Protein AF-A0A7S2Y1N4-F1 (afdb_monomer_lite)

Radius of gyration: 33.73 Å; chains: 1; bounding box: 66×66×108 Å

Structure (mmCIF, N/CA/C/O backbone):
data_AF-A0A7S2Y1N4-F1
#
_entry.id   AF-A0A7S2Y1N4-F1
#
loop_
_atom_site.group_PDB
_atom_site.id
_atom_site.type_symbol
_atom_site.label_atom_id
_atom_site.label_alt_id
_atom_site.label_comp_id
_atom_site.label_asym_id
_atom_site.label_entity_id
_atom_site.label_seq_id
_atom_site.pdbx_PDB_ins_code
_atom_site.Cartn_x
_atom_site.Cartn_y
_atom_site.Cartn_z
_atom_site.occupancy
_atom_site.B_iso_or_equiv
_atom_site.auth_seq_id
_atom_site.auth_comp_id
_atom_site.auth_asym_id
_atom_site.auth_atom_id
_atom_site.pdbx_PDB_model_num
ATOM 1 N N . ILE A 1 1 ? -1.656 10.929 -59.209 1.00 43.25 1 ILE A N 1
ATOM 2 C CA . ILE A 1 1 ? -1.189 12.336 -59.148 1.00 43.25 1 ILE A CA 1
ATOM 3 C C . ILE A 1 1 ? -2.135 13.040 -58.171 1.00 43.25 1 ILE A C 1
ATOM 5 O O . ILE A 1 1 ? -3.307 13.098 -58.494 1.00 43.25 1 ILE A O 1
ATOM 9 N N . ILE A 1 2 ? -1.778 13.440 -56.947 1.00 47.47 2 ILE A N 1
ATOM 10 C CA . ILE A 1 2 ? -0.482 13.452 -56.246 1.00 47.47 2 ILE A CA 1
ATOM 11 C C . ILE A 1 2 ? -0.646 12.936 -54.803 1.00 47.47 2 ILE A C 1
ATOM 13 O O . ILE A 1 2 ? -1.646 13.175 -54.140 1.00 47.47 2 ILE A O 1
ATOM 17 N N . LEU A 1 3 ? 0.375 12.193 -54.383 1.00 46.12 3 LEU A N 1
ATOM 18 C CA . LEU A 1 3 ? 0.846 11.902 -53.027 1.00 46.12 3 LEU A CA 1
ATOM 19 C C . LEU A 1 3 ? 0.064 12.510 -51.841 1.00 46.12 3 LEU A C 1
ATOM 21 O O . LEU A 1 3 ? 0.198 13.687 -51.523 1.00 46.12 3 LEU A O 1
ATOM 25 N N . ARG A 1 4 ? -0.588 11.622 -51.079 1.00 52.44 4 ARG A N 1
ATOM 26 C CA . ARG A 1 4 ? -0.226 11.326 -49.676 1.00 52.44 4 ARG A CA 1
ATOM 27 C C . ARG A 1 4 ? 0.443 12.509 -48.952 1.00 52.44 4 ARG A C 1
ATOM 29 O O . ARG A 1 4 ? 1.664 12.533 -48.810 1.00 52.44 4 ARG A O 1
ATOM 36 N N . HIS A 1 5 ? -0.364 13.462 -48.482 1.00 53.56 5 HIS A N 1
ATOM 37 C CA . HIS A 1 5 ? 0.099 14.585 -47.667 1.00 53.56 5 HIS A CA 1
ATOM 38 C C . HIS A 1 5 ? 0.669 14.092 -46.329 1.00 53.56 5 HIS A C 1
ATOM 40 O O . HIS A 1 5 ? -0.049 13.946 -45.347 1.00 53.56 5 HIS A O 1
ATOM 46 N N . PHE A 1 6 ? 1.974 13.811 -46.333 1.00 57.28 6 PHE A N 1
ATOM 47 C CA . PHE A 1 6 ? 2.940 14.220 -45.314 1.00 57.28 6 PHE A CA 1
ATOM 48 C C . PHE A 1 6 ? 2.404 14.371 -43.878 1.00 57.28 6 PHE A C 1
ATOM 50 O O . PHE A 1 6 ? 2.534 15.425 -43.262 1.00 57.28 6 PHE A O 1
ATOM 57 N N . TRP A 1 7 ? 1.951 13.269 -43.277 1.00 55.94 7 TRP A N 1
ATOM 58 C CA . TRP A 1 7 ? 2.145 13.088 -41.837 1.00 55.94 7 TRP A CA 1
ATOM 59 C C . TRP A 1 7 ? 3.587 12.624 -41.600 1.00 55.94 7 TRP A C 1
ATOM 61 O O . TRP A 1 7 ? 3.838 11.488 -41.207 1.00 55.94 7 TRP A O 1
ATOM 71 N N . ASN A 1 8 ? 4.547 13.504 -41.909 1.00 62.19 8 ASN A N 1
ATOM 72 C CA . ASN A 1 8 ? 5.910 13.367 -41.407 1.00 62.19 8 ASN A CA 1
ATOM 73 C C . ASN A 1 8 ? 5.963 14.022 -40.027 1.00 62.19 8 ASN A C 1
ATOM 75 O O . ASN A 1 8 ? 6.483 15.121 -39.855 1.00 62.19 8 ASN A O 1
ATOM 79 N N . GLN A 1 9 ? 5.325 13.365 -39.065 1.00 55.44 9 GLN A N 1
ATOM 80 C CA . GLN A 1 9 ? 5.560 13.628 -37.661 1.00 55.44 9 GLN A CA 1
ATOM 81 C C . GLN A 1 9 ? 6.511 12.526 -37.212 1.00 55.44 9 GLN A C 1
ATOM 83 O O . GLN A 1 9 ? 6.122 11.360 -37.162 1.00 55.44 9 GLN A O 1
ATOM 88 N N . GLU A 1 10 ? 7.769 12.884 -36.966 1.00 61.53 10 GLU A N 1
ATOM 89 C CA . GLU A 1 10 ? 8.802 11.958 -36.503 1.00 61.53 10 GLU A CA 1
ATOM 90 C C . GLU A 1 10 ? 8.486 11.530 -35.066 1.00 61.53 10 GLU A C 1
ATOM 92 O O . GLU A 1 10 ? 9.038 12.036 -34.091 1.00 61.53 10 GLU A O 1
ATOM 97 N N . HIS A 1 11 ? 7.550 10.588 -34.934 1.00 61.12 11 HIS A N 1
ATOM 98 C CA . HIS A 1 11 ? 7.357 9.832 -33.708 1.00 61.12 11 HIS A CA 1
ATOM 99 C C . HIS A 1 11 ? 8.588 8.955 -33.534 1.00 61.12 11 HIS A C 1
ATOM 101 O O . HIS A 1 11 ? 8.664 7.841 -34.056 1.00 61.12 11 HIS A O 1
ATOM 107 N N . THR A 1 12 ? 9.556 9.466 -32.777 1.00 58.00 12 THR A N 1
ATOM 108 C CA . THR A 1 12 ? 10.524 8.637 -32.074 1.00 58.00 12 THR A CA 1
ATOM 109 C C . THR A 1 12 ? 9.736 7.674 -31.195 1.00 58.00 12 THR A C 1
ATOM 111 O O . THR A 1 12 ? 9.341 7.992 -30.075 1.00 58.00 12 THR A O 1
ATOM 114 N N . LEU A 1 13 ? 9.473 6.481 -31.737 1.00 61.41 13 LEU A N 1
ATOM 115 C CA . LEU A 1 13 ? 8.890 5.346 -31.031 1.00 61.41 13 LEU A CA 1
ATOM 116 C C . LEU A 1 13 ? 9.900 4.843 -29.996 1.00 61.41 13 LEU A C 1
ATOM 118 O O . LEU A 1 13 ? 10.497 3.776 -30.137 1.00 61.41 13 LEU A O 1
ATOM 122 N N . ALA A 1 14 ? 10.092 5.636 -28.941 1.00 61.38 14 ALA A N 1
ATOM 123 C CA . ALA A 1 14 ? 10.673 5.176 -27.701 1.00 61.38 14 ALA A CA 1
ATOM 124 C C . ALA A 1 14 ? 9.865 3.947 -27.282 1.00 61.38 14 ALA A C 1
ATOM 126 O O . ALA A 1 14 ? 8.651 4.031 -27.082 1.00 61.38 14 ALA A O 1
ATOM 127 N N . MET A 1 15 ? 10.520 2.788 -27.223 1.00 66.94 15 MET A N 1
ATOM 128 C CA . MET A 1 15 ? 9.873 1.547 -26.820 1.00 66.94 15 MET A CA 1
ATOM 129 C C . MET A 1 15 ? 9.471 1.683 -25.353 1.00 66.94 15 MET A C 1
ATOM 131 O O . MET A 1 15 ? 10.285 1.439 -24.468 1.00 66.94 15 MET A O 1
ATOM 135 N N . VAL A 1 16 ? 8.237 2.122 -25.088 1.00 75.75 16 VAL A N 1
ATOM 136 C CA . VAL A 1 16 ? 7.779 2.375 -23.720 1.00 75.75 16 VAL A CA 1
ATOM 137 C C . VAL A 1 16 ? 7.569 1.034 -23.026 1.00 75.75 16 VAL A C 1
ATOM 139 O O . VAL A 1 16 ? 6.562 0.347 -23.212 1.00 75.75 16 VAL A O 1
ATOM 142 N N . LEU A 1 17 ? 8.557 0.641 -22.231 1.00 90.44 17 LEU A N 1
ATOM 143 C CA . LEU A 1 17 ? 8.537 -0.593 -21.466 1.00 90.44 17 LEU A CA 1
ATOM 144 C C . LEU A 1 17 ? 7.572 -0.395 -20.299 1.00 90.44 17 LEU A C 1
ATOM 146 O O . LEU A 1 17 ? 7.894 0.266 -19.320 1.00 90.44 17 LEU A O 1
ATOM 150 N N . THR A 1 18 ? 6.358 -0.924 -20.411 1.00 92.62 18 THR A N 1
ATOM 151 C CA . THR A 1 18 ? 5.306 -0.743 -19.400 1.00 92.62 18 THR A CA 1
ATOM 152 C C . THR A 1 18 ? 4.744 -2.073 -18.922 1.00 92.62 18 THR A C 1
ATOM 154 O O . THR A 1 18 ? 4.900 -3.109 -19.574 1.00 92.62 18 THR A O 1
ATOM 157 N N . CYS A 1 19 ? 4.065 -2.051 -17.777 1.00 93.50 19 CYS A N 1
ATOM 158 C CA . CYS A 1 19 ? 3.214 -3.144 -17.328 1.00 93.50 19 CYS A CA 1
ATOM 159 C C . CYS A 1 19 ? 1.802 -2.624 -17.041 1.00 93.50 19 CYS A C 1
ATOM 161 O O . CYS A 1 19 ? 1.526 -2.052 -15.987 1.00 93.50 19 CYS A O 1
ATOM 163 N N . VAL A 1 20 ? 0.863 -2.895 -17.953 1.00 91.56 20 VAL A N 1
ATOM 164 C CA . VAL A 1 20 ? -0.550 -2.483 -17.822 1.00 91.56 20 VAL A CA 1
ATOM 165 C C . VAL A 1 20 ? -1.247 -3.150 -16.624 1.00 91.56 20 VAL A C 1
ATOM 167 O O . VAL A 1 20 ? -2.294 -2.689 -16.186 1.00 91.56 20 VAL A O 1
ATOM 170 N N . ALA A 1 21 ? -0.720 -4.260 -16.095 1.00 92.50 21 ALA A N 1
ATOM 171 C CA . ALA A 1 21 ? -1.270 -4.892 -14.892 1.00 92.50 21 ALA A CA 1
ATOM 172 C C . ALA A 1 21 ? -0.875 -4.170 -13.595 1.00 92.50 21 ALA A C 1
ATOM 174 O O . ALA A 1 21 ? -1.591 -4.294 -12.611 1.00 92.50 21 ALA A O 1
ATOM 175 N N . CYS A 1 22 ? 0.230 -3.419 -13.600 1.00 94.12 22 CYS A N 1
ATOM 176 C CA . CYS A 1 22 ? 0.769 -2.735 -12.419 1.00 94.12 22 CYS A CA 1
ATOM 177 C C . CYS A 1 22 ? 0.830 -1.205 -12.575 1.00 94.12 22 CYS A C 1
ATOM 179 O O . CYS A 1 22 ? 1.243 -0.523 -11.645 1.00 94.12 22 CYS A O 1
ATOM 181 N N . ALA A 1 23 ? 0.409 -0.677 -13.732 1.00 91.69 23 ALA A N 1
ATOM 182 C CA . ALA A 1 23 ? 0.421 0.744 -14.089 1.00 91.69 23 ALA A CA 1
ATOM 183 C C . ALA A 1 23 ? 1.800 1.428 -13.953 1.00 91.69 23 ALA A C 1
ATOM 185 O O . ALA A 1 23 ? 1.881 2.621 -13.676 1.00 91.69 23 ALA A O 1
ATOM 186 N N . CYS A 1 24 ? 2.883 0.677 -14.174 1.00 91.19 24 CYS A N 1
ATOM 187 C CA . CYS A 1 24 ? 4.260 1.157 -14.067 1.00 91.19 24 CYS A CA 1
ATOM 188 C C . CYS A 1 24 ? 4.995 1.183 -15.419 1.00 91.19 24 CYS A C 1
ATOM 190 O O . CYS A 1 24 ? 4.637 0.474 -16.370 1.00 91.19 24 CYS A O 1
ATOM 192 N N . VAL A 1 25 ? 6.031 2.023 -15.476 1.00 92.19 25 VAL A N 1
ATOM 193 C CA . VAL A 1 25 ? 6.933 2.249 -16.614 1.00 92.19 25 VAL A CA 1
ATOM 194 C C . VAL A 1 25 ? 8.353 1.881 -16.176 1.00 92.19 25 VAL A C 1
ATOM 196 O O . VAL A 1 25 ? 8.711 2.102 -15.023 1.00 92.19 25 VAL A O 1
ATOM 199 N N . PHE A 1 26 ? 9.148 1.318 -17.082 1.00 91.50 26 PHE A N 1
ATOM 200 C CA . PHE A 1 26 ? 10.515 0.862 -16.841 1.00 91.50 26 PHE A CA 1
ATOM 201 C C . PHE A 1 26 ? 11.497 1.567 -17.773 1.00 91.50 26 PHE A C 1
ATOM 203 O O . PHE A 1 26 ? 11.207 1.797 -18.945 1.00 91.50 26 PHE A O 1
ATOM 210 N N . GLU A 1 27 ? 12.694 1.831 -17.261 1.00 90.31 27 GLU A N 1
ATOM 211 C CA . GLU A 1 27 ? 13.796 2.418 -18.030 1.00 90.31 27 GLU A CA 1
ATOM 212 C C . GLU A 1 27 ? 14.499 1.381 -18.922 1.00 90.31 27 GLU A C 1
ATOM 214 O O . GLU A 1 27 ? 15.003 1.712 -19.992 1.00 90.31 27 GLU A O 1
ATOM 219 N N . THR A 1 28 ? 14.528 0.107 -18.504 1.00 90.56 28 THR A N 1
ATOM 220 C CA . THR A 1 28 ? 15.270 -0.961 -19.192 1.00 90.56 28 THR A CA 1
ATOM 221 C C . THR A 1 28 ? 14.449 -2.239 -19.366 1.00 90.56 28 THR A C 1
ATOM 223 O O . THR A 1 28 ? 13.583 -2.582 -18.556 1.00 90.56 28 THR A O 1
ATOM 226 N N . SER A 1 29 ? 14.725 -2.982 -20.447 1.00 89.94 29 SER A N 1
ATOM 227 C CA . SER A 1 29 ? 13.994 -4.228 -20.747 1.00 89.94 29 SER A CA 1
ATOM 228 C C . SER A 1 29 ? 14.330 -5.365 -19.781 1.00 89.94 29 SER A C 1
ATOM 230 O O . SER A 1 29 ? 13.608 -6.362 -19.729 1.00 89.94 29 SER A O 1
ATOM 232 N N . ASP A 1 30 ? 15.421 -5.228 -19.026 1.00 93.38 30 ASP A N 1
ATOM 233 C CA . ASP A 1 30 ? 15.764 -6.142 -17.944 1.00 93.38 30 ASP A CA 1
ATOM 234 C C . ASP A 1 30 ? 14.932 -5.842 -16.692 1.00 93.38 30 ASP A C 1
ATOM 236 O O . ASP A 1 30 ? 14.288 -6.751 -16.177 1.00 93.38 30 ASP A O 1
ATOM 240 N N . ALA A 1 31 ? 14.786 -4.568 -16.299 1.00 92.06 31 ALA A N 1
ATOM 241 C CA . ALA A 1 31 ? 13.899 -4.170 -15.200 1.00 92.06 31 ALA A CA 1
ATOM 242 C C . ALA A 1 31 ? 12.443 -4.617 -15.436 1.00 92.06 31 ALA A C 1
ATOM 244 O O . ALA A 1 31 ? 11.807 -5.169 -14.536 1.00 92.06 31 ALA A O 1
ATOM 245 N N . GLN A 1 32 ? 11.934 -4.489 -16.669 1.00 93.56 32 GLN A N 1
ATOM 246 C CA . GLN A 1 32 ? 10.612 -5.015 -17.035 1.00 93.56 32 GLN A CA 1
ATOM 247 C C . GLN A 1 32 ? 10.539 -6.552 -16.887 1.00 93.56 32 GLN A C 1
ATOM 249 O O . GLN A 1 32 ? 9.547 -7.084 -16.387 1.00 93.56 32 GLN A O 1
ATOM 254 N N . ARG A 1 33 ? 11.591 -7.287 -17.283 1.00 93.56 33 ARG A N 1
ATOM 255 C CA . ARG A 1 33 ? 11.677 -8.755 -17.144 1.00 93.56 33 ARG A CA 1
ATOM 256 C C . ARG A 1 33 ? 11.845 -9.215 -15.695 1.00 93.56 33 ARG A C 1
ATOM 258 O O . ARG A 1 33 ? 11.316 -10.268 -15.338 1.00 93.56 33 ARG A O 1
ATOM 265 N N . ALA A 1 34 ? 12.546 -8.449 -14.865 1.00 94.75 34 ALA A N 1
ATOM 266 C CA . ALA 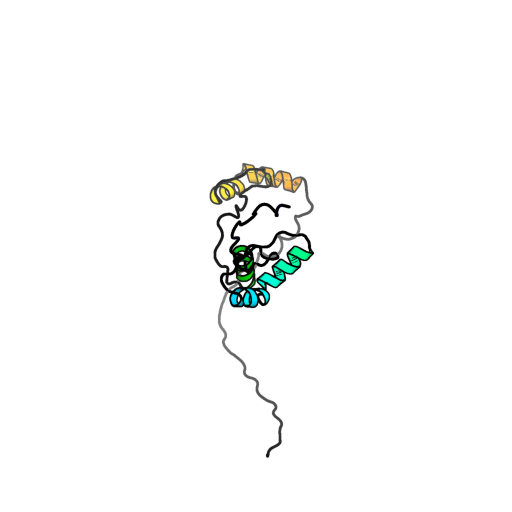A 1 34 ? 12.657 -8.673 -13.430 1.00 94.75 34 ALA A CA 1
ATOM 267 C C . ALA A 1 34 ? 11.300 -8.457 -12.743 1.00 94.75 34 ALA A C 1
ATOM 269 O O . ALA A 1 34 ? 10.857 -9.322 -11.989 1.00 94.75 34 ALA A O 1
ATOM 270 N N . HIS A 1 35 ? 10.587 -7.380 -13.089 1.00 94.31 35 HIS A N 1
ATOM 271 C CA . HIS A 1 35 ? 9.258 -7.075 -12.557 1.00 94.31 35 HIS A CA 1
ATOM 272 C C . HIS A 1 35 ? 8.256 -8.228 -12.726 1.00 94.31 35 HIS A C 1
ATOM 274 O O . HIS A 1 35 ? 7.577 -8.580 -11.764 1.00 94.31 35 HIS A O 1
ATOM 280 N N . TYR A 1 36 ? 8.199 -8.871 -13.899 1.00 95.00 36 TYR A N 1
ATOM 281 C CA . TYR A 1 36 ? 7.301 -10.016 -14.135 1.00 95.00 36 TYR A CA 1
ATOM 282 C C . TYR A 1 36 ? 7.536 -11.211 -13.188 1.00 95.00 36 TYR A C 1
ATOM 284 O O . TYR A 1 36 ? 6.647 -12.048 -13.027 1.00 95.00 36 TYR A O 1
ATOM 292 N N . LYS A 1 37 ? 8.711 -11.302 -12.549 1.00 95.19 37 LYS A N 1
ATOM 293 C CA . LYS A 1 37 ? 9.044 -12.364 -11.587 1.00 95.19 37 LYS A CA 1
ATOM 294 C C . LYS A 1 37 ? 8.584 -12.041 -10.160 1.00 95.19 37 LYS A C 1
ATOM 296 O O . LYS A 1 37 ? 8.411 -12.980 -9.383 1.00 95.19 37 LYS A O 1
ATOM 301 N N . LEU A 1 38 ? 8.376 -10.759 -9.834 1.00 94.56 38 LEU A N 1
ATOM 302 C CA . LEU A 1 38 ? 8.024 -10.282 -8.493 1.00 94.56 38 LEU A CA 1
ATOM 303 C C . LEU A 1 38 ? 6.625 -10.744 -8.062 1.00 94.56 38 LEU A C 1
ATOM 305 O O . LEU A 1 38 ? 5.672 -10.739 -8.844 1.00 94.56 38 LEU A O 1
ATOM 309 N N . GLU A 1 39 ? 6.466 -11.041 -6.773 1.00 94.88 39 GLU A N 1
ATOM 310 C CA . GLU A 1 39 ? 5.162 -11.394 -6.198 1.00 94.88 39 GLU A CA 1
ATOM 311 C C . GLU A 1 39 ? 4.143 -10.243 -6.304 1.00 94.88 39 GLU A C 1
ATOM 313 O O . GLU A 1 39 ? 2.958 -10.496 -6.532 1.00 94.88 39 GLU A O 1
ATOM 318 N N . TRP A 1 40 ? 4.596 -8.980 -6.252 1.00 95.50 40 TRP A N 1
ATOM 319 C CA . TRP A 1 40 ? 3.751 -7.803 -6.508 1.00 95.50 40 TRP A CA 1
ATOM 320 C C . TRP A 1 40 ? 3.054 -7.878 -7.874 1.00 95.50 40 TRP A C 1
ATOM 322 O O . TRP A 1 40 ? 1.840 -7.674 -7.962 1.00 95.50 40 TRP A O 1
ATOM 332 N N . HIS A 1 41 ? 3.790 -8.260 -8.927 1.00 96.31 41 HIS A N 1
ATOM 333 C CA . HIS A 1 41 ? 3.224 -8.435 -10.263 1.00 96.31 41 HIS A CA 1
ATOM 334 C C . HIS A 1 41 ? 2.138 -9.515 -10.272 1.00 96.31 41 HIS A C 1
ATOM 336 O O . HIS A 1 41 ? 1.050 -9.295 -10.804 1.00 96.31 41 HIS A O 1
ATOM 342 N N . ARG A 1 42 ? 2.392 -10.670 -9.643 1.00 96.31 42 ARG A N 1
ATOM 343 C CA . ARG A 1 42 ? 1.420 -11.778 -9.580 1.00 96.31 42 ARG A CA 1
ATOM 344 C C . ARG A 1 42 ? 0.149 -11.389 -8.827 1.00 96.31 42 ARG A C 1
ATOM 346 O O . ARG A 1 42 ? -0.948 -11.760 -9.247 1.00 96.31 42 ARG A O 1
ATOM 353 N N . VAL A 1 43 ? 0.275 -10.628 -7.739 1.00 96.44 43 VAL A N 1
ATOM 354 C CA . VAL A 1 43 ? -0.868 -10.088 -6.985 1.00 96.44 43 VAL A CA 1
ATOM 355 C C . VAL A 1 43 ? -1.670 -9.114 -7.847 1.00 96.44 43 VAL A C 1
ATOM 357 O O . VAL A 1 43 ? -2.889 -9.252 -7.947 1.00 96.44 43 VAL A O 1
ATOM 360 N N . ASN A 1 44 ? -1.010 -8.181 -8.530 1.00 96.69 44 ASN A N 1
ATOM 361 C CA . ASN A 1 44 ? -1.679 -7.225 -9.411 1.00 96.69 44 ASN A CA 1
ATOM 362 C C . ASN A 1 44 ? -2.313 -7.873 -10.648 1.00 96.69 44 ASN A C 1
ATOM 364 O O . ASN A 1 44 ? -3.412 -7.485 -11.043 1.00 96.69 44 ASN A O 1
ATOM 368 N N . LEU A 1 45 ? -1.707 -8.924 -11.201 1.00 95.69 45 LEU A N 1
ATOM 369 C CA . LEU A 1 45 ? -2.304 -9.717 -12.272 1.00 95.69 45 LEU A CA 1
ATOM 370 C C . LEU A 1 45 ? -3.598 -10.406 -11.808 1.00 95.69 45 LEU A C 1
ATOM 372 O O . LEU A 1 45 ? -4.613 -10.306 -12.495 1.00 95.69 45 LEU A O 1
ATOM 376 N N . LYS A 1 46 ? -3.608 -11.021 -10.614 1.00 96.19 46 LYS A N 1
ATOM 377 C CA . LYS A 1 46 ? -4.831 -11.591 -10.010 1.00 96.19 46 LYS A CA 1
ATOM 378 C C . LYS A 1 46 ? -5.917 -10.528 -9.801 1.00 96.19 46 LYS A C 1
ATOM 380 O O . LYS A 1 46 ? -7.076 -10.776 -10.120 1.00 96.19 46 LYS A O 1
ATOM 385 N N . ARG A 1 47 ? -5.549 -9.332 -9.321 1.00 96.81 47 ARG A N 1
ATOM 386 C CA . ARG A 1 47 ? -6.478 -8.195 -9.167 1.00 96.81 47 ARG A CA 1
ATOM 387 C C . ARG A 1 47 ? -7.078 -7.766 -10.505 1.00 96.81 47 ARG A C 1
ATOM 389 O O . ARG A 1 47 ? -8.294 -7.640 -10.596 1.00 96.81 47 ARG A O 1
ATOM 396 N N . LYS A 1 48 ? -6.254 -7.636 -11.549 1.00 95.44 48 LYS A N 1
ATOM 397 C CA . LYS A 1 48 ? -6.700 -7.289 -12.904 1.00 95.44 48 LYS A CA 1
ATOM 398 C C . LYS A 1 48 ? -7.651 -8.332 -13.499 1.00 95.44 48 LYS A C 1
ATOM 400 O O . LYS A 1 48 ? -8.645 -7.948 -14.106 1.00 95.44 48 LYS A O 1
ATOM 405 N N . VAL A 1 49 ? -7.387 -9.626 -13.300 1.00 95.94 49 VAL A N 1
ATOM 406 C CA . VAL A 1 49 ? -8.305 -10.710 -13.710 1.00 95.94 49 VAL A CA 1
ATOM 407 C C . VAL A 1 49 ? -9.644 -10.619 -12.966 1.00 95.94 49 VAL A C 1
ATOM 409 O O . VAL A 1 49 ? -10.688 -10.844 -13.567 1.00 95.94 49 VAL A O 1
ATOM 412 N N . ALA A 1 50 ? -9.634 -10.211 -11.695 1.00 95.69 50 ALA A N 1
ATOM 413 C CA . ALA A 1 50 ? -10.839 -9.946 -10.905 1.00 95.69 50 ALA A CA 1
ATOM 414 C C . ALA A 1 50 ? -11.508 -8.578 -11.190 1.00 95.69 50 ALA A C 1
ATOM 416 O O . ALA A 1 50 ? -12.409 -8.182 -10.454 1.00 95.69 50 ALA A O 1
ATOM 417 N N . GLY A 1 51 ? -11.066 -7.826 -12.207 1.00 94.06 51 GLY A N 1
ATOM 418 C CA . GLY A 1 51 ? -11.607 -6.498 -12.535 1.00 94.06 51 GLY A CA 1
ATOM 419 C C . GLY A 1 51 ? -11.293 -5.398 -11.509 1.00 94.06 51 GLY A C 1
ATOM 420 O O . GLY A 1 51 ? -11.891 -4.327 -11.556 1.00 94.06 51 GLY A O 1
ATOM 421 N N . LEU A 1 52 ? -10.366 -5.643 -10.579 1.00 93.06 52 LEU A N 1
ATOM 422 C CA . LEU A 1 52 ? -9.976 -4.703 -9.528 1.00 93.06 52 LEU A CA 1
ATOM 423 C C . LEU A 1 52 ? -8.802 -3.822 -9.968 1.00 93.06 52 LEU A C 1
ATOM 425 O O . LEU A 1 52 ? -7.873 -4.284 -10.633 1.00 93.06 52 LEU A O 1
ATOM 429 N N . SER A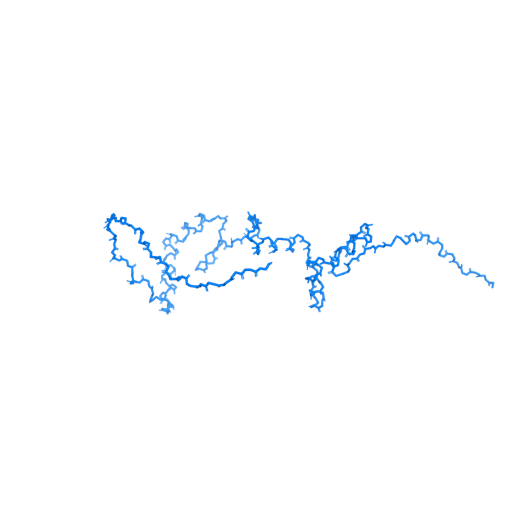 1 53 ? -8.791 -2.572 -9.497 1.00 90.62 53 SER A N 1
ATOM 430 C CA . SER A 1 53 ? -7.682 -1.637 -9.715 1.00 90.62 53 SER A CA 1
ATOM 431 C C . SER A 1 53 ? -6.338 -2.201 -9.222 1.00 90.62 53 SER A C 1
ATOM 433 O O . SER A 1 53 ? -6.304 -2.866 -8.169 1.00 90.62 53 SER A O 1
ATOM 435 N N . PRO A 1 54 ? -5.226 -1.914 -9.930 1.00 92.50 54 PRO A N 1
ATOM 436 C CA . PRO A 1 54 ? -3.888 -2.307 -9.501 1.00 92.50 54 PRO A CA 1
ATOM 437 C C . PRO A 1 54 ? -3.578 -1.735 -8.116 1.00 92.50 54 PRO A C 1
ATOM 439 O O . PRO A 1 54 ? -3.974 -0.619 -7.785 1.00 92.50 54 PRO A O 1
ATOM 442 N N . LEU A 1 55 ? -2.897 -2.526 -7.293 1.00 93.81 55 LEU A N 1
ATOM 443 C CA . LEU A 1 55 ? -2.410 -2.118 -5.985 1.00 93.81 55 LEU A CA 1
ATOM 444 C C . LEU A 1 55 ? -1.075 -1.373 -6.165 1.00 93.81 55 LEU A C 1
ATOM 446 O O . LEU A 1 55 ? -0.154 -1.968 -6.742 1.00 93.81 55 LEU A O 1
ATOM 450 N N . PRO A 1 56 ? -0.939 -0.125 -5.679 1.00 93.62 56 PRO A N 1
ATOM 451 C CA . PRO A 1 56 ? 0.339 0.579 -5.652 1.00 93.62 56 PRO A CA 1
ATOM 452 C C . PRO A 1 56 ? 1.411 -0.222 -4.909 1.00 93.62 56 PRO A C 1
ATOM 454 O O . PRO A 1 56 ? 1.102 -0.980 -3.988 1.00 93.62 56 PRO A O 1
ATOM 457 N N . GLU A 1 57 ? 2.674 -0.040 -5.286 1.00 91.69 57 GLU A N 1
ATOM 458 C CA . GLU A 1 57 ? 3.793 -0.776 -4.688 1.00 91.69 57 GLU A CA 1
ATOM 459 C C . GLU A 1 57 ? 3.888 -0.528 -3.175 1.00 91.69 57 GLU A C 1
ATOM 461 O O . GLU A 1 57 ? 3.835 -1.482 -2.406 1.00 91.69 57 GLU A O 1
ATOM 466 N N . ALA A 1 58 ? 3.841 0.732 -2.728 1.00 90.31 58 ALA A N 1
ATOM 467 C CA . ALA A 1 58 ? 3.837 1.094 -1.305 1.00 90.31 58 ALA A CA 1
ATOM 468 C C . ALA A 1 58 ? 2.694 0.441 -0.490 1.00 90.31 58 ALA A C 1
ATOM 470 O O . ALA A 1 58 ? 2.878 0.073 0.671 1.00 90.31 58 ALA A O 1
ATOM 471 N N . ASP A 1 59 ? 1.514 0.243 -1.090 1.00 92.44 59 ASP A N 1
ATOM 472 C CA . ASP A 1 59 ? 0.400 -0.460 -0.440 1.00 92.44 59 ASP A CA 1
ATOM 473 C C . ASP A 1 59 ? 0.625 -1.970 -0.350 1.00 92.44 59 ASP A C 1
ATOM 475 O O . ASP A 1 59 ? 0.135 -2.614 0.580 1.00 92.44 59 ASP A O 1
ATOM 479 N N . TYR A 1 60 ? 1.326 -2.550 -1.323 1.00 93.88 60 TYR A N 1
ATOM 480 C CA . TYR A 1 60 ? 1.745 -3.944 -1.283 1.00 93.88 60 TYR A CA 1
ATOM 481 C C . TYR A 1 60 ? 2.846 -4.156 -0.237 1.00 93.88 60 TYR A C 1
ATOM 483 O O . TYR A 1 60 ? 2.758 -5.092 0.556 1.00 93.88 60 TYR A O 1
ATOM 491 N N . GLU A 1 61 ? 3.829 -3.257 -0.180 1.00 92.19 61 GLU A N 1
ATOM 492 C CA . GLU A 1 61 ? 4.930 -3.285 0.786 1.00 92.19 61 GLU A CA 1
ATOM 493 C C . GLU A 1 61 ? 4.418 -3.166 2.225 1.00 92.19 61 GLU A C 1
ATOM 495 O O . GLU A 1 61 ? 4.742 -4.013 3.053 1.00 92.19 61 GLU A O 1
ATOM 500 N N . ARG A 1 62 ? 3.524 -2.205 2.506 1.00 90.56 62 ARG A N 1
ATOM 501 C CA . ARG A 1 62 ? 2.898 -2.042 3.832 1.00 90.56 62 ARG A CA 1
ATOM 502 C C . ARG A 1 62 ? 2.163 -3.306 4.286 1.00 90.56 62 ARG A C 1
ATOM 504 O O . ARG A 1 62 ? 2.290 -3.717 5.435 1.00 90.56 62 ARG A O 1
ATOM 511 N N . ARG A 1 63 ? 1.424 -3.962 3.381 1.00 92.69 63 ARG A N 1
ATOM 512 C CA . ARG A 1 63 ? 0.747 -5.243 3.670 1.00 92.69 63 ARG A CA 1
ATOM 513 C C . ARG A 1 63 ? 1.745 -6.378 3.903 1.00 92.69 63 ARG A C 1
ATOM 515 O O . ARG A 1 63 ? 1.512 -7.202 4.778 1.00 92.69 63 ARG A O 1
ATOM 522 N N . ARG A 1 64 ? 2.841 -6.424 3.138 1.00 90.75 64 ARG A N 1
ATOM 523 C CA . ARG A 1 64 ? 3.913 -7.419 3.293 1.00 90.75 64 ARG A CA 1
ATOM 524 C C . ARG A 1 64 ? 4.604 -7.272 4.651 1.00 90.75 64 ARG A C 1
ATOM 526 O O . ARG A 1 64 ? 4.695 -8.253 5.377 1.00 90.75 64 ARG A O 1
ATOM 533 N N . ALA A 1 65 ? 5.001 -6.056 5.021 1.00 88.38 65 ALA A N 1
ATOM 534 C CA . ALA A 1 65 ? 5.645 -5.758 6.299 1.00 88.38 65 ALA A CA 1
ATOM 535 C C . ALA A 1 65 ? 4.731 -6.062 7.501 1.00 88.38 65 ALA A C 1
ATOM 537 O O . ALA A 1 65 ? 5.180 -6.645 8.484 1.00 88.38 65 ALA A O 1
ATOM 538 N N . ALA A 1 66 ? 3.433 -5.745 7.405 1.00 85.75 66 ALA A N 1
ATOM 539 C CA . ALA A 1 66 ? 2.455 -6.088 8.441 1.00 85.75 66 ALA A CA 1
ATOM 540 C C . ALA A 1 66 ? 2.292 -7.610 8.640 1.00 85.75 66 ALA A C 1
ATOM 542 O O . ALA A 1 66 ? 2.124 -8.062 9.767 1.00 85.75 66 ALA A O 1
ATOM 543 N N . LEU A 1 67 ? 2.374 -8.408 7.566 1.00 84.19 67 LEU A N 1
ATOM 544 C CA . LEU A 1 67 ? 2.309 -9.876 7.642 1.00 84.19 67 LEU A CA 1
ATOM 545 C C . LEU A 1 67 ? 3.587 -10.514 8.207 1.00 84.19 67 LEU A C 1
ATOM 547 O O . LEU A 1 67 ? 3.510 -11.585 8.802 1.00 84.19 67 LEU A O 1
ATOM 551 N N . LEU A 1 68 ? 4.745 -9.879 8.015 1.00 82.25 68 LEU A N 1
ATOM 552 C CA . LEU A 1 68 ? 6.038 -10.352 8.526 1.00 82.25 68 LEU A CA 1
ATOM 553 C C . LEU A 1 68 ? 6.334 -9.876 9.960 1.00 82.25 68 LEU A C 1
ATOM 555 O O . LEU A 1 68 ? 7.327 -10.292 10.546 1.00 82.25 68 LEU A O 1
ATOM 559 N N . GLY A 1 69 ? 5.491 -9.009 10.535 1.00 72.50 69 GLY A N 1
ATOM 560 C CA . GLY A 1 69 ? 5.729 -8.387 11.845 1.00 72.50 69 GLY A CA 1
ATOM 561 C C . GLY A 1 69 ? 6.792 -7.279 11.834 1.00 72.50 69 GLY A C 1
ATOM 562 O O . GLY A 1 69 ? 7.070 -6.685 12.869 1.00 72.50 69 GLY A O 1
ATOM 563 N N . GLU A 1 70 ? 7.355 -6.967 10.665 1.00 64.06 70 GLU A N 1
ATOM 564 C CA . GLU A 1 70 ? 8.383 -5.936 10.458 1.00 64.06 70 GLU A CA 1
ATOM 565 C C . GLU A 1 70 ? 7.773 -4.526 10.315 1.00 64.06 70 GLU A C 1
ATOM 567 O O . GLU A 1 70 ? 8.461 -3.518 10.454 1.00 64.06 70 GLU A O 1
ATOM 572 N N . GLY A 1 71 ? 6.464 -4.440 10.044 1.00 52.94 71 GLY A N 1
ATOM 573 C CA . GLY A 1 71 ? 5.707 -3.201 9.831 1.00 52.94 71 GLY A CA 1
ATOM 574 C C . GLY A 1 71 ? 5.342 -2.444 11.111 1.00 52.94 71 GLY A C 1
ATOM 575 O O . GLY A 1 71 ? 4.168 -2.163 11.340 1.00 52.94 71 GLY A O 1
ATOM 576 N N . GLY A 1 72 ? 6.335 -2.114 11.936 1.00 53.97 72 GLY A N 1
ATOM 577 C CA . GLY A 1 72 ? 6.181 -1.381 13.197 1.00 53.97 72 GLY A CA 1
ATOM 578 C C . GLY A 1 72 ? 6.068 0.143 13.067 1.00 53.97 72 GLY A C 1
ATOM 579 O O . GLY A 1 72 ? 6.616 0.842 13.911 1.00 53.97 72 GLY A O 1
ATOM 580 N N . GLU A 1 73 ? 5.383 0.675 12.049 1.00 53.00 73 GLU A N 1
ATOM 581 C CA . GLU A 1 73 ? 5.186 2.125 11.896 1.00 53.00 73 GLU A CA 1
ATOM 582 C C . GLU A 1 73 ? 3.709 2.456 11.643 1.00 53.00 73 GLU A C 1
ATOM 584 O O . GLU A 1 73 ? 3.119 2.079 10.627 1.00 53.00 73 GLU A O 1
ATOM 589 N N . GLN A 1 74 ? 3.083 3.118 12.621 1.00 47.75 74 GLN A N 1
ATOM 590 C CA . GLN A 1 74 ? 1.653 3.414 12.596 1.00 47.75 74 GLN A CA 1
ATOM 591 C C . GLN A 1 74 ? 1.374 4.644 11.730 1.00 47.75 74 GLN A C 1
ATOM 593 O O . GLN A 1 74 ? 1.649 5.776 12.123 1.00 47.75 74 GLN 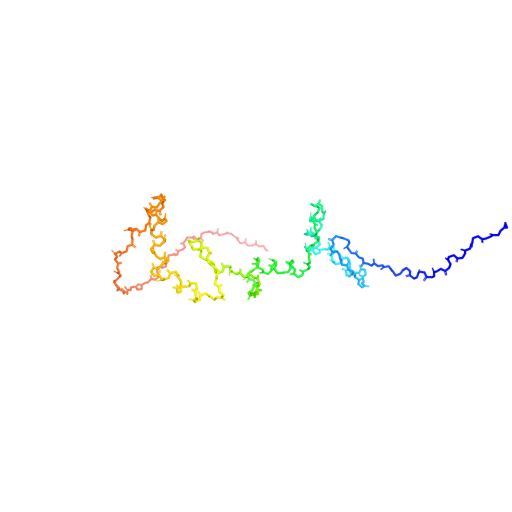A O 1
ATOM 598 N N . ASP A 1 75 ? 0.779 4.411 10.562 1.00 47.78 75 ASP A N 1
ATOM 599 C CA . ASP A 1 75 ? 0.223 5.452 9.699 1.00 47.78 75 ASP A CA 1
ATOM 600 C C . ASP A 1 75 ? -0.875 6.216 10.485 1.00 47.78 75 ASP A C 1
ATOM 602 O O . ASP A 1 75 ? -1.892 5.605 10.840 1.00 47.78 75 ASP A O 1
ATOM 606 N N . PRO A 1 76 ? -0.718 7.523 10.799 1.00 52.38 76 PRO A N 1
ATOM 607 C CA . PRO A 1 76 ? -1.559 8.257 11.760 1.00 52.38 76 PRO A CA 1
ATOM 608 C C . PRO A 1 76 ? -2.947 8.632 11.199 1.00 52.38 76 PRO A C 1
ATOM 610 O O . PRO A 1 76 ? -3.508 9.688 11.496 1.00 52.38 76 PRO A O 1
ATOM 613 N N . LYS A 1 77 ? -3.491 7.778 10.328 1.00 50.31 77 LYS A N 1
ATOM 614 C CA . LYS A 1 77 ? -4.746 7.955 9.593 1.00 50.31 77 LYS A CA 1
ATOM 615 C C . LYS A 1 77 ? -5.753 6.824 9.764 1.00 50.31 77 LYS A C 1
ATOM 617 O O . LYS A 1 77 ? -6.865 6.945 9.245 1.00 50.31 77 LYS A O 1
ATOM 622 N N . ILE A 1 78 ? -5.446 5.809 10.573 1.00 51.44 78 ILE A N 1
ATOM 623 C CA . ILE A 1 78 ? -6.509 5.196 11.370 1.00 51.44 78 ILE A CA 1
ATOM 624 C C . ILE A 1 78 ? -6.865 6.225 12.443 1.00 51.44 78 ILE A C 1
ATOM 626 O O . ILE A 1 78 ? -6.261 6.281 13.510 1.00 51.44 78 ILE A O 1
ATOM 630 N N . ILE A 1 79 ? -7.838 7.088 12.138 1.00 53.25 79 ILE A N 1
ATOM 631 C CA . ILE A 1 79 ? -8.590 7.744 13.204 1.00 53.25 79 ILE A CA 1
ATOM 632 C C . ILE A 1 79 ? -9.383 6.613 13.846 1.00 53.25 79 ILE A C 1
ATOM 634 O O . ILE A 1 79 ? -10.487 6.298 13.390 1.00 53.25 79 ILE A O 1
ATOM 638 N N . ASP A 1 80 ? -8.809 5.997 14.881 1.00 60.22 80 ASP A N 1
ATOM 639 C CA . ASP A 1 80 ? -9.588 5.267 15.868 1.00 60.22 80 ASP A CA 1
ATOM 640 C C . ASP A 1 80 ? -10.705 6.216 16.265 1.00 60.22 80 ASP A C 1
ATOM 642 O O . ASP A 1 80 ? -10.471 7.309 16.788 1.00 60.22 80 ASP A O 1
ATOM 646 N N . THR A 1 81 ? -11.929 5.885 15.859 1.00 65.06 81 THR A N 1
ATOM 647 C CA . THR A 1 81 ? -13.040 6.816 16.001 1.00 65.06 81 THR A CA 1
ATOM 648 C C . THR A 1 81 ? -13.421 6.808 17.464 1.00 65.06 81 THR A C 1
ATOM 650 O O . THR A 1 81 ? -14.257 6.008 17.873 1.00 65.06 81 THR A O 1
ATOM 653 N N . LEU A 1 82 ? -12.776 7.694 18.233 1.00 82.81 82 LEU A N 1
ATOM 654 C CA . LEU A 1 82 ? -12.911 7.892 19.674 1.00 82.81 82 LEU A CA 1
ATOM 655 C C . LEU A 1 82 ? -14.336 8.321 20.007 1.00 82.81 82 LEU A C 1
ATOM 657 O O . LEU A 1 82 ? -14.639 9.485 20.267 1.00 82.81 82 LEU A O 1
ATOM 661 N N . ASN A 1 83 ? -15.244 7.365 19.917 1.00 84.88 83 ASN A N 1
ATOM 662 C CA . ASN A 1 83 ? -16.666 7.569 19.960 1.00 84.88 83 ASN A CA 1
ATOM 663 C C . ASN A 1 83 ? -17.270 6.650 21.015 1.00 84.88 83 ASN A C 1
ATOM 665 O O . ASN A 1 83 ? -16.814 5.537 21.262 1.00 84.88 83 ASN A O 1
ATOM 669 N N . CYS A 1 84 ? -18.305 7.149 21.670 1.00 86.44 84 CYS A N 1
ATOM 670 C CA . CYS A 1 84 ? -19.043 6.385 22.653 1.00 86.44 84 CYS A CA 1
ATOM 671 C C . CYS A 1 84 ? -20.333 5.867 22.024 1.00 86.44 84 CYS A C 1
ATOM 673 O O . CYS A 1 84 ? -21.269 6.646 21.837 1.00 86.44 84 CYS A O 1
ATOM 675 N N . ASN A 1 85 ? -20.422 4.561 21.771 1.00 82.12 85 ASN A N 1
ATOM 676 C CA . ASN A 1 85 ? -21.604 3.931 21.169 1.00 82.12 85 ASN A CA 1
ATOM 677 C C . ASN A 1 85 ? -22.896 4.154 21.989 1.00 82.12 85 ASN A C 1
ATOM 679 O O . ASN A 1 85 ? -23.948 4.442 21.421 1.00 82.12 85 ASN A O 1
ATOM 683 N N . VAL A 1 86 ? -22.801 4.148 23.327 1.00 84.25 86 VAL A N 1
ATOM 684 C CA . VAL A 1 86 ? -23.922 4.405 24.263 1.00 84.25 86 VAL A CA 1
ATOM 685 C C . VAL A 1 86 ? -24.433 5.854 24.189 1.00 84.25 86 VAL A C 1
ATOM 687 O O . VAL A 1 86 ? -25.604 6.140 24.449 1.00 84.25 86 VAL A O 1
ATOM 690 N N . CYS A 1 87 ? -23.558 6.810 23.864 1.00 84.81 87 CYS A N 1
ATOM 691 C CA . CYS A 1 87 ? -23.897 8.236 23.842 1.00 84.81 87 CYS A CA 1
ATOM 692 C C . CYS A 1 87 ? -23.954 8.857 22.443 1.00 84.81 87 CYS A C 1
ATOM 694 O O . CYS A 1 87 ? -24.421 9.991 22.339 1.00 84.81 87 CYS A O 1
ATOM 696 N N . ARG A 1 88 ? -23.486 8.140 21.413 1.00 84.25 88 ARG A N 1
ATOM 697 C CA . ARG A 1 88 ? -23.223 8.613 20.043 1.00 84.25 88 ARG A CA 1
ATOM 698 C C . ARG A 1 88 ? -22.503 9.966 20.025 1.00 84.25 88 ARG A C 1
ATOM 700 O O . ARG A 1 88 ? -22.931 10.912 19.371 1.00 84.25 88 ARG A O 1
ATOM 707 N N . LYS A 1 89 ? -21.436 10.063 20.826 1.00 82.00 89 LYS A N 1
ATOM 708 C CA . LYS A 1 89 ? -20.580 11.253 20.941 1.00 82.00 89 LYS A CA 1
ATOM 709 C C . LYS A 1 89 ? -19.170 10.939 20.485 1.00 82.00 89 LYS A C 1
ATOM 711 O O . LYS A 1 89 ? -18.643 9.901 20.870 1.00 82.00 89 LYS A O 1
ATOM 716 N N . ASN A 1 90 ? -18.582 11.877 19.754 1.00 85.81 90 ASN A N 1
ATOM 717 C CA . ASN A 1 90 ? -17.243 11.794 19.188 1.00 85.81 90 ASN A CA 1
ATOM 718 C C . ASN A 1 90 ? -16.319 12.688 20.025 1.00 85.81 90 ASN A C 1
ATOM 720 O O . ASN A 1 90 ? -16.711 13.798 20.396 1.00 85.81 90 ASN A O 1
ATOM 724 N N . PHE A 1 91 ? -15.107 12.226 20.304 1.00 85.19 91 PHE A N 1
ATOM 725 C CA . PHE A 1 91 ? -14.105 12.923 21.104 1.00 85.19 91 PHE A CA 1
ATOM 726 C C . PHE A 1 91 ? -12.822 13.101 20.290 1.00 85.19 91 PHE A C 1
ATOM 728 O O . PHE A 1 91 ? -12.518 12.307 19.406 1.00 85.19 91 PHE A O 1
ATOM 735 N N . SER A 1 92 ? -12.078 14.169 20.568 1.00 79.75 92 SER A N 1
ATOM 736 C CA . SER A 1 92 ? -10.837 14.503 19.856 1.00 79.75 92 SER A CA 1
ATOM 737 C C . SER A 1 92 ? -9.574 13.930 20.506 1.00 79.75 92 SER A C 1
ATOM 739 O O . SER A 1 92 ? -8.502 14.033 19.923 1.00 79.75 92 SER A O 1
ATOM 741 N N . GLN A 1 93 ? -9.677 13.367 21.716 1.00 82.81 93 GLN A N 1
ATOM 742 C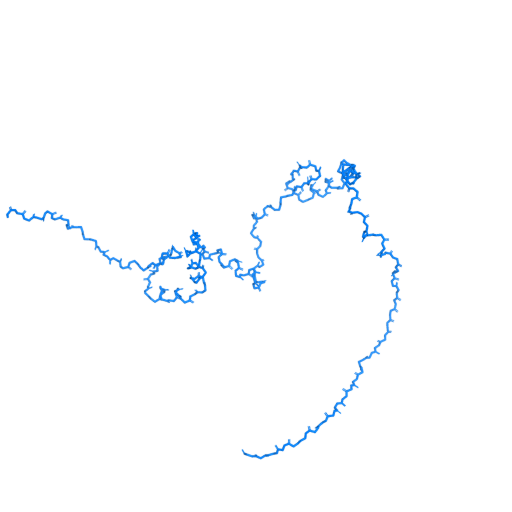 CA . GLN A 1 93 ? -8.558 12.816 22.487 1.00 82.81 93 GLN A CA 1
ATOM 743 C C . GLN A 1 93 ? -9.033 11.618 23.317 1.00 82.81 93 GLN A C 1
ATOM 745 O O . GLN A 1 93 ? -10.157 11.639 23.827 1.00 82.81 93 GLN A O 1
ATOM 750 N N . GLN A 1 94 ? -8.174 10.609 23.506 1.00 83.31 94 GLN A N 1
ATOM 751 C CA . GLN A 1 94 ? -8.501 9.404 24.285 1.00 83.31 94 GLN A CA 1
ATOM 752 C C . GLN A 1 94 ? -8.881 9.758 25.730 1.00 83.31 94 GLN A C 1
ATOM 754 O O . GLN A 1 94 ? -9.909 9.317 26.230 1.00 83.31 94 GLN A O 1
ATOM 759 N N . SER A 1 95 ? -8.129 10.664 26.359 1.00 83.88 95 SER A N 1
ATOM 760 C CA . SER A 1 95 ? -8.378 11.148 27.724 1.00 83.88 95 SER A CA 1
ATOM 761 C C . SER A 1 95 ? -9.775 11.758 27.922 1.00 83.88 95 SER A C 1
ATOM 763 O O . SER A 1 95 ? -10.382 11.590 28.981 1.00 83.88 95 SER A O 1
ATOM 765 N N . LEU A 1 96 ? -10.319 12.429 26.899 1.00 85.12 96 LEU A N 1
ATOM 766 C CA . LEU A 1 96 ? -11.680 12.978 26.907 1.00 85.12 96 LEU A CA 1
ATOM 767 C C . LEU A 1 96 ? -12.745 11.877 26.792 1.00 85.12 96 LEU A C 1
ATOM 769 O O . LEU A 1 96 ? -13.794 11.980 27.433 1.00 85.12 96 LEU A O 1
ATOM 773 N N . LEU A 1 97 ? -12.479 10.823 26.013 1.00 88.25 97 LEU A N 1
ATOM 774 C CA . LEU A 1 97 ? -13.335 9.638 25.955 1.00 88.25 97 LEU A CA 1
ATOM 775 C C . LEU A 1 97 ? -13.301 8.883 27.294 1.00 88.25 97 LEU A C 1
ATOM 777 O O . LEU A 1 97 ? -14.360 8.596 27.845 1.00 88.25 97 LEU A O 1
ATOM 781 N N . ASP A 1 98 ? -12.128 8.655 27.883 1.00 86.00 98 ASP A N 1
ATOM 782 C CA . ASP A 1 98 ? -11.982 7.963 29.172 1.00 86.00 98 ASP A CA 1
ATOM 783 C C . ASP A 1 98 ? -12.687 8.716 30.309 1.00 86.00 98 ASP A C 1
ATOM 785 O O . ASP A 1 98 ? -13.405 8.121 31.120 1.00 86.00 98 ASP A O 1
ATOM 789 N N . GLN A 1 99 ? -12.544 10.046 30.352 1.00 89.44 99 GLN A N 1
ATOM 790 C CA . GLN A 1 99 ? -13.275 10.895 31.294 1.00 89.44 99 GLN A CA 1
ATOM 791 C C . GLN A 1 99 ? -14.790 10.837 31.047 1.00 89.44 99 GLN A C 1
ATOM 793 O O . GLN A 1 99 ? -15.577 10.851 31.999 1.00 89.44 99 GLN A O 1
ATOM 798 N N . HIS A 1 100 ? -15.222 10.748 29.784 1.00 89.88 100 HIS A N 1
ATOM 799 C CA . HIS A 1 100 ? -16.627 10.564 29.443 1.00 89.88 100 HIS A CA 1
ATOM 800 C C . HIS A 1 100 ? -17.168 9.216 29.939 1.00 89.88 100 HIS A C 1
ATOM 802 O O . HIS A 1 100 ? -18.217 9.216 30.587 1.00 89.88 100 HIS A O 1
ATOM 808 N N . LEU A 1 101 ? -16.462 8.107 29.696 1.00 88.12 101 LEU A N 1
ATOM 809 C CA . LEU A 1 101 ? -16.845 6.761 30.143 1.00 88.12 101 LEU A CA 1
ATOM 810 C C . LEU A 1 101 ? -16.965 6.693 31.676 1.00 88.12 101 LEU A C 1
ATOM 812 O O . LEU A 1 101 ? -17.959 6.202 32.206 1.00 88.12 101 LEU A O 1
ATOM 816 N N . ARG A 1 102 ? -16.022 7.309 32.401 1.00 88.31 102 ARG A N 1
ATOM 817 C CA . ARG A 1 102 ? -16.037 7.407 33.876 1.00 88.31 102 ARG A CA 1
ATOM 818 C C . ARG A 1 102 ? -17.092 8.379 34.430 1.00 88.31 102 ARG A C 1
ATOM 820 O O . ARG A 1 102 ? -17.274 8.471 35.644 1.00 88.31 102 ARG A O 1
ATOM 827 N N . SER A 1 103 ? -17.793 9.138 33.583 1.00 87.94 103 SER A N 1
ATOM 828 C CA . SER A 1 103 ? -18.761 10.139 34.043 1.00 87.94 103 SER A CA 1
ATOM 829 C C . SER A 1 103 ? -20.078 9.507 34.511 1.00 87.94 103 SER A C 1
ATOM 831 O O . SER A 1 103 ? -20.645 8.635 33.852 1.00 87.94 103 SER A O 1
ATOM 833 N N . LYS A 1 104 ? -20.659 10.032 35.603 1.00 84.19 104 LYS A N 1
ATOM 834 C CA . LYS A 1 104 ? -21.969 9.586 36.131 1.00 84.19 104 LYS A CA 1
ATOM 835 C C . LYS A 1 104 ? -23.075 9.568 35.059 1.00 84.19 104 LYS A C 1
ATOM 837 O O . LYS A 1 104 ? -23.937 8.698 35.084 1.00 84.19 104 LYS A O 1
ATOM 842 N N . LYS A 1 105 ? -23.024 10.501 34.095 1.00 84.25 105 LYS A N 1
ATOM 843 C CA . LYS A 1 105 ? -23.978 10.607 32.974 1.00 84.25 105 LYS A CA 1
ATOM 844 C C . LYS A 1 105 ? -23.843 9.464 31.959 1.00 84.25 105 LYS A C 1
ATOM 846 O O . LYS A 1 105 ? -24.855 9.055 31.398 1.00 84.25 105 LYS A O 1
ATOM 851 N N . HIS A 1 106 ? -22.626 8.971 31.719 1.00 88.00 106 HIS A N 1
ATOM 852 C CA . HIS A 1 106 ? -22.399 7.785 30.896 1.00 88.00 106 HIS A CA 1
ATOM 853 C C . HIS A 1 106 ? -22.878 6.536 31.637 1.00 88.00 106 HIS A C 1
ATOM 855 O O . HIS A 1 106 ? -23.789 5.870 31.159 1.00 88.00 106 HIS A O 1
ATOM 861 N N . ILE A 1 107 ? -22.365 6.305 32.850 1.00 87.00 107 ILE A N 1
ATOM 862 C CA . ILE A 1 107 ? -22.658 5.117 33.669 1.00 87.00 107 ILE A CA 1
ATOM 863 C C . ILE A 1 107 ? -24.169 4.944 33.901 1.00 87.00 107 ILE A C 1
ATOM 865 O O . ILE A 1 107 ? -24.691 3.839 33.792 1.00 87.00 107 ILE A O 1
ATOM 869 N N . GLN A 1 108 ? -24.909 6.025 34.175 1.00 86.00 108 GLN A N 1
ATOM 870 C CA . GLN A 1 108 ? -26.365 5.953 34.351 1.00 86.00 108 GLN A CA 1
ATOM 871 C C . GLN A 1 108 ? -27.098 5.551 33.060 1.00 86.00 108 GLN A C 1
ATOM 873 O O . GLN A 1 108 ? -28.074 4.805 33.119 1.00 86.00 108 GLN A O 1
ATOM 878 N N . ARG A 1 109 ? -26.635 6.025 31.896 1.00 84.81 109 ARG A N 1
ATOM 879 C CA . ARG A 1 109 ? -27.211 5.666 30.592 1.00 84.81 109 ARG A CA 1
ATOM 880 C C . ARG A 1 109 ? -26.837 4.244 30.185 1.00 84.81 109 ARG A C 1
ATOM 882 O O . ARG A 1 109 ? -27.697 3.534 29.685 1.00 84.81 109 ARG A O 1
ATOM 889 N N . GLN A 1 110 ? -25.596 3.837 30.434 1.00 86.50 110 GLN A N 1
ATOM 890 C CA . GLN A 1 110 ? -25.112 2.479 30.214 1.00 86.50 110 GLN A CA 1
ATOM 891 C C . GLN A 1 110 ? -25.937 1.479 31.036 1.00 86.50 110 GLN A C 1
ATOM 893 O O . GLN A 1 110 ? -26.562 0.602 30.456 1.00 86.50 110 GLN A O 1
ATOM 898 N N . LYS A 1 111 ? -26.090 1.702 32.348 1.00 83.44 111 LYS A N 1
ATOM 899 C CA . LYS A 1 111 ? -26.922 0.852 33.221 1.00 83.44 111 LYS A CA 1
ATOM 900 C C . LYS A 1 111 ? -28.400 0.819 32.826 1.00 83.44 111 LYS A C 1
ATOM 902 O O . LYS A 1 111 ? -29.077 -0.169 33.086 1.00 83.44 111 LYS A O 1
ATOM 907 N N . ALA A 1 112 ? -28.928 1.887 32.226 1.00 80.44 112 ALA A N 1
ATOM 908 C CA . ALA A 1 112 ? -30.286 1.890 31.678 1.00 80.44 112 ALA A CA 1
ATOM 909 C C . ALA A 1 112 ? -30.392 1.103 30.357 1.00 80.44 112 ALA A C 1
ATOM 911 O O . ALA A 1 112 ? -31.434 0.517 30.085 1.00 80.44 112 ALA A O 1
ATOM 912 N N . TRP A 1 113 ? -29.322 1.078 29.559 1.00 75.75 113 TRP A N 1
ATOM 913 C CA . TRP A 1 113 ? -29.225 0.317 28.314 1.00 75.75 113 TRP A CA 1
ATOM 914 C C . TRP A 1 113 ? -29.042 -1.187 28.584 1.00 75.75 113 TRP A C 1
ATOM 916 O O . TRP A 1 113 ? -29.791 -1.991 28.042 1.00 75.75 113 TRP A O 1
ATOM 926 N N . GLU A 1 114 ? -28.158 -1.553 29.517 1.00 71.94 114 GLU A N 1
ATOM 927 C CA . GLU A 1 114 ? -27.968 -2.926 30.021 1.00 71.94 114 GLU A CA 1
ATOM 928 C C . GLU A 1 114 ? -29.278 -3.503 30.581 1.00 71.94 114 GLU A C 1
ATOM 930 O O . GLU A 1 114 ? -29.721 -4.575 30.177 1.00 71.94 114 GLU A O 1
ATOM 935 N N . LYS A 1 115 ? -29.986 -2.747 31.434 1.00 69.56 115 LYS A N 1
ATOM 936 C CA . LYS A 1 115 ? -31.297 -3.160 31.972 1.00 69.56 115 LYS A CA 1
ATOM 937 C C . LYS A 1 115 ? -32.396 -3.308 30.918 1.00 69.56 115 LYS A C 1
ATOM 939 O O . LYS A 1 115 ? -33.413 -3.931 31.207 1.00 69.56 115 LYS A O 1
ATOM 944 N N . ALA A 1 116 ? -32.220 -2.733 29.730 1.00 67.06 116 ALA A N 1
ATOM 945 C CA . ALA A 1 116 ? -33.149 -2.893 28.619 1.00 67.06 116 ALA A CA 1
ATOM 946 C C . ALA A 1 116 ? -32.823 -4.111 27.732 1.00 67.06 116 ALA A C 1
ATOM 948 O O . ALA A 1 116 ? -33.661 -4.461 26.904 1.00 67.06 116 ALA A O 1
ATOM 949 N N . HIS A 1 117 ? -31.646 -4.739 27.870 1.00 54.78 117 HIS A N 1
ATOM 950 C CA . HIS A 1 117 ? -31.191 -5.920 27.114 1.00 54.78 117 HIS A CA 1
ATOM 951 C C . HIS A 1 117 ? -30.485 -6.923 28.064 1.00 54.78 117 HIS A C 1
ATOM 953 O O . HIS A 1 117 ? -29.256 -6.969 28.114 1.00 54.78 117 HIS A O 1
ATOM 959 N N . PRO A 1 118 ? -31.235 -7.739 28.831 1.00 54.56 118 PRO A N 1
ATOM 960 C CA . PRO A 1 118 ? -30.699 -8.524 29.953 1.00 54.56 118 PRO A CA 1
ATOM 961 C C . PRO A 1 118 ? -29.886 -9.790 29.592 1.00 54.56 118 PRO A C 1
ATOM 963 O O . PRO A 1 118 ? -29.596 -10.587 30.479 1.00 54.56 118 PRO A O 1
ATOM 966 N N . GLU A 1 119 ? -29.513 -10.021 28.329 1.00 51.62 119 GLU A N 1
ATOM 967 C CA . GLU A 1 119 ? -29.009 -11.330 27.855 1.00 51.62 119 GLU A CA 1
ATOM 968 C C . GLU A 1 119 ? -27.468 -11.451 27.756 1.00 51.62 119 GLU A C 1
ATOM 970 O O . GLU A 1 119 ? -26.954 -12.360 27.111 1.00 51.62 119 GLU A O 1
ATOM 975 N N . GLN A 1 120 ? -26.695 -10.559 28.393 1.00 50.56 120 GLN A N 1
ATOM 976 C CA . GLN A 1 120 ? -25.215 -10.610 28.365 1.00 50.56 120 GLN A CA 1
ATOM 977 C C . GLN A 1 120 ? -24.523 -10.363 29.724 1.00 50.56 120 GLN A C 1
ATOM 979 O O . GLN A 1 120 ? -23.400 -9.874 29.769 1.00 50.56 120 GLN A O 1
ATOM 984 N N . GLN A 1 121 ? -25.153 -10.735 30.844 1.00 49.38 121 GLN A N 1
ATOM 985 C CA . GLN A 1 121 ? -24.515 -10.734 32.174 1.00 49.38 121 GLN A CA 1
ATOM 986 C C . GLN A 1 121 ? -24.602 -12.122 32.825 1.00 49.38 121 GLN A C 1
ATOM 988 O O . GLN A 1 121 ? -25.554 -12.408 33.549 1.00 49.38 121 GLN A O 1
ATOM 993 N N . LYS A 1 122 ? -23.623 -13.003 32.544 1.00 44.41 122 LYS A N 1
ATOM 994 C CA . LYS A 1 122 ? -23.485 -14.299 33.246 1.00 44.41 122 LYS A CA 1
ATOM 995 C C . LYS A 1 122 ? -22.093 -14.975 33.183 1.00 44.41 122 LYS A C 1
ATOM 997 O O . LYS A 1 122 ? -22.037 -16.201 33.178 1.00 44.41 122 LYS A O 1
ATOM 1002 N N . LEU A 1 123 ? -20.989 -14.223 33.079 1.00 48.94 123 LEU A N 1
ATOM 1003 C CA . LEU A 1 123 ? -19.640 -14.806 32.896 1.00 48.94 123 LEU A CA 1
ATOM 1004 C C . LEU A 1 123 ? -18.485 -14.143 33.686 1.00 48.94 123 LEU A C 1
ATOM 1006 O O . LEU A 1 123 ? -17.338 -14.477 33.422 1.00 48.94 123 LEU A O 1
ATOM 1010 N N . GLU A 1 124 ? -18.739 -13.233 34.639 1.00 47.94 124 GLU A N 1
ATOM 1011 C CA . GLU A 1 124 ? -17.660 -12.468 35.317 1.00 47.94 124 GLU A CA 1
ATOM 1012 C C . GLU A 1 124 ? -17.787 -12.380 36.862 1.00 47.94 124 GLU A C 1
ATOM 1014 O O . GLU A 1 124 ? -17.195 -11.495 37.471 1.00 47.94 124 GLU A O 1
ATOM 1019 N N . GLU A 1 125 ? -18.544 -13.273 37.523 1.00 45.16 125 GLU A N 1
ATOM 1020 C CA . GLU A 1 125 ? -18.688 -13.285 39.004 1.00 45.16 125 GLU A CA 1
ATOM 1021 C C . GLU A 1 125 ? -18.068 -14.509 39.718 1.00 45.16 125 GLU A C 1
ATOM 1023 O O . GLU A 1 125 ? -18.093 -14.568 40.944 1.00 45.16 125 GLU A O 1
ATOM 1028 N N . GLU A 1 126 ? -17.447 -15.448 38.995 1.00 42.47 126 GLU A N 1
ATOM 1029 C CA . GLU A 1 126 ? -16.677 -16.564 39.575 1.00 42.47 126 GLU A CA 1
ATOM 1030 C C . GLU A 1 126 ? -15.249 -16.565 39.003 1.00 42.47 126 GLU A C 1
ATOM 1032 O O . GLU A 1 126 ? -15.034 -17.138 37.943 1.00 42.47 126 GLU A O 1
ATOM 1037 N N . ASP A 1 127 ? -14.318 -15.856 39.664 1.00 35.09 127 ASP A N 1
ATOM 1038 C CA . ASP A 1 127 ? -12.858 -16.133 39.738 1.00 35.09 127 ASP A CA 1
ATOM 1039 C C . ASP A 1 127 ? -12.095 -14.912 40.306 1.00 35.09 127 ASP A C 1
ATOM 1041 O O . ASP A 1 127 ? -11.372 -14.203 39.602 1.00 35.09 127 ASP A O 1
ATOM 1045 N N . ALA A 1 128 ? -12.271 -14.622 41.603 1.00 40.91 128 ALA A N 1
ATOM 1046 C CA . ALA A 1 128 ? -11.576 -13.505 42.260 1.00 40.91 128 ALA A CA 1
ATOM 1047 C C . ALA A 1 128 ? -11.308 -13.688 43.770 1.00 40.91 128 ALA A C 1
ATOM 1049 O O . ALA A 1 128 ? -11.295 -12.699 44.500 1.00 40.91 128 ALA A O 1
ATOM 1050 N N . GLU A 1 129 ? -11.060 -14.912 44.264 1.00 39.59 129 GLU A N 1
ATOM 1051 C CA . GLU A 1 129 ? -10.557 -15.082 45.641 1.00 39.59 129 GLU A CA 1
ATOM 1052 C C . GLU A 1 129 ? -9.674 -16.329 45.861 1.00 39.59 129 GLU A C 1
ATOM 1054 O O . GLU A 1 129 ? -10.123 -17.347 46.379 1.00 39.59 129 GLU A O 1
ATOM 1059 N N . SER A 1 130 ? -8.379 -16.212 45.535 1.00 38.16 130 SER A N 1
ATOM 1060 C CA . SER A 1 130 ? -7.289 -16.637 46.438 1.00 38.16 130 SER A CA 1
ATOM 1061 C C . SER A 1 130 ? -5.926 -16.124 45.941 1.00 38.16 130 SER A C 1
ATOM 1063 O O . SER A 1 130 ? -5.338 -16.685 45.016 1.00 38.16 130 SER A O 1
ATOM 1065 N N . GLU A 1 131 ? -5.413 -15.068 46.573 1.00 38.34 131 GLU A N 1
ATOM 1066 C CA . GLU A 1 131 ? -4.023 -14.610 46.417 1.00 38.34 131 GLU A CA 1
ATOM 1067 C C . GLU A 1 131 ? -3.020 -15.643 46.976 1.00 38.34 131 GLU A C 1
ATOM 1069 O O . GLU A 1 131 ? -3.328 -16.406 47.895 1.00 38.34 131 GLU A O 1
ATOM 1074 N N . ALA A 1 132 ? -1.798 -15.650 46.436 1.00 41.41 132 ALA A N 1
ATOM 1075 C CA . ALA A 1 132 ? -0.705 -16.516 46.890 1.00 41.41 132 ALA A CA 1
ATOM 1076 C C . ALA A 1 132 ? -0.130 -16.079 48.257 1.00 41.41 132 ALA A C 1
ATOM 1078 O O . ALA A 1 132 ? -0.337 -14.946 48.697 1.00 41.41 132 ALA A O 1
ATOM 1079 N N . PRO A 1 133 ? 0.683 -16.935 48.909 1.00 44.41 133 PRO A N 1
ATOM 1080 C CA . PRO A 1 133 ? 2.119 -16.621 48.887 1.00 44.41 133 PRO A CA 1
ATOM 1081 C C . PRO A 1 133 ? 3.078 -17.830 48.928 1.00 44.41 133 PRO A C 1
ATOM 1083 O O . PRO A 1 133 ? 2.798 -18.851 49.545 1.00 44.41 133 PRO A O 1
ATOM 1086 N N . GLY A 1 134 ? 4.306 -17.616 48.434 1.00 36.16 134 GLY A N 1
ATOM 1087 C CA . GLY A 1 134 ? 5.497 -18.057 49.179 1.00 36.16 134 GLY A CA 1
ATOM 1088 C C . GLY A 1 134 ? 6.291 -19.283 48.698 1.00 36.16 134 GLY A C 1
ATOM 1089 O O . GLY A 1 134 ? 6.118 -20.369 49.225 1.00 36.16 134 GLY A O 1
ATOM 1090 N N . VAL A 1 135 ? 7.294 -18.994 47.857 1.00 37.03 135 VAL A N 1
ATOM 1091 C CA . VAL A 1 135 ? 8.707 -19.458 47.916 1.00 37.03 135 VAL A CA 1
ATOM 1092 C C . VAL A 1 135 ? 9.140 -20.939 47.763 1.00 37.03 135 VAL A C 1
ATOM 1094 O O . VAL A 1 135 ? 8.554 -21.880 48.274 1.00 37.03 135 VAL A O 1
ATOM 1097 N N . GLU A 1 136 ? 10.308 -21.034 47.105 1.00 31.14 136 GLU A N 1
ATOM 1098 C CA . GLU A 1 136 ? 11.442 -21.974 47.242 1.00 31.14 136 GLU A CA 1
ATOM 1099 C C . GLU A 1 136 ? 11.325 -23.486 46.930 1.00 31.14 136 GLU A C 1
ATOM 1101 O O . GLU A 1 136 ? 10.472 -24.217 47.413 1.00 31.14 136 GLU A O 1
ATOM 1106 N N . GLY A 1 137 ? 12.290 -23.976 46.131 1.00 33.09 137 GLY A N 1
ATOM 1107 C CA . GLY A 1 137 ? 12.462 -25.400 45.817 1.00 33.09 137 GLY A CA 1
ATOM 1108 C C . GLY A 1 137 ? 13.116 -25.651 44.454 1.00 33.09 137 GLY A C 1
ATOM 1109 O O . GLY A 1 137 ? 12.436 -25.758 43.438 1.00 33.09 137 GLY A O 1
ATOM 1110 N N . ALA A 1 138 ? 14.445 -25.766 44.409 1.00 38.97 138 ALA A N 1
ATOM 1111 C CA . ALA A 1 138 ? 15.145 -26.186 43.195 1.00 38.97 138 ALA A CA 1
ATOM 1112 C C . ALA A 1 138 ? 14.945 -27.689 42.919 1.00 38.97 138 ALA A C 1
ATOM 1114 O O . ALA A 1 138 ? 14.960 -28.488 43.850 1.00 38.97 138 ALA A O 1
ATOM 1115 N N . THR A 1 139 ? 14.878 -28.094 41.647 1.00 35.62 139 THR A N 1
ATOM 1116 C CA . THR A 1 139 ? 15.863 -28.989 40.987 1.00 35.62 139 THR A CA 1
ATOM 1117 C C . THR A 1 139 ? 15.351 -29.490 39.633 1.00 35.62 139 THR A C 1
ATOM 1119 O O . THR A 1 139 ? 14.181 -29.811 39.462 1.00 35.62 139 THR A O 1
ATOM 1122 N N . CYS A 1 140 ? 16.257 -29.585 38.658 1.00 39.03 140 CYS A N 1
ATOM 1123 C CA . CYS A 1 140 ? 16.014 -30.273 37.392 1.00 39.03 140 CYS A CA 1
ATOM 1124 C C . CYS A 1 140 ? 16.389 -31.760 37.552 1.00 39.03 140 CYS A C 1
ATOM 1126 O O . CYS A 1 140 ? 17.550 -32.032 37.874 1.00 39.03 140 CYS A O 1
ATOM 1128 N N . PRO A 1 141 ? 15.471 -32.724 37.346 1.00 51.97 141 PRO A N 1
ATOM 1129 C CA . PRO A 1 141 ? 15.807 -34.143 37.359 1.00 51.97 141 PRO A CA 1
ATOM 1130 C C . PRO A 1 141 ? 16.291 -34.608 35.969 1.00 51.97 141 PRO A C 1
ATOM 1132 O O . PRO A 1 141 ? 15.559 -34.469 34.987 1.00 51.97 141 PRO A O 1
ATOM 1135 N N . PRO A 1 142 ? 17.494 -35.198 35.848 1.00 53.38 142 PRO A 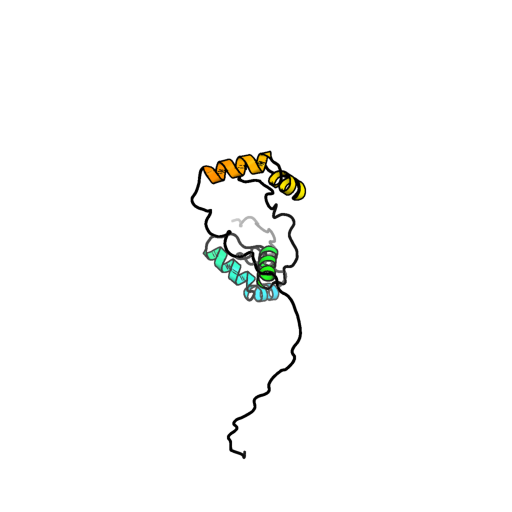N 1
ATOM 1136 C CA . PRO A 1 142 ? 17.954 -35.808 34.606 1.00 53.38 142 PRO A CA 1
ATOM 1137 C C . PRO A 1 142 ? 17.485 -37.267 34.504 1.00 53.38 142 PRO A C 1
ATOM 1139 O O . PRO A 1 142 ? 17.657 -38.042 35.443 1.00 53.38 142 PRO A O 1
ATOM 1142 N N . VAL A 1 143 ? 16.995 -37.689 33.334 1.00 41.38 143 VAL A N 1
ATOM 1143 C CA . VAL A 1 143 ? 16.854 -39.117 32.985 1.00 41.38 143 VAL A CA 1
ATOM 1144 C C . VAL A 1 143 ? 17.455 -39.365 31.601 1.00 41.38 143 VAL A C 1
ATOM 1146 O O . VAL A 1 143 ? 17.409 -38.511 30.718 1.00 41.38 143 VAL A O 1
ATOM 1149 N N . ARG A 1 144 ? 18.118 -40.516 31.453 1.00 39.31 144 ARG A N 1
ATOM 1150 C CA . ARG A 1 144 ? 19.167 -40.771 30.461 1.00 39.31 144 ARG A CA 1
ATOM 1151 C C . ARG A 1 144 ? 19.007 -42.158 29.822 1.00 39.31 144 ARG A C 1
ATOM 1153 O O . ARG A 1 144 ? 19.013 -43.137 30.549 1.00 39.31 144 ARG A O 1
ATOM 1160 N N . GLN A 1 145 ? 19.033 -42.193 28.483 1.00 46.78 145 GLN A N 1
ATOM 1161 C CA . GLN A 1 145 ? 19.441 -43.298 27.581 1.00 46.78 145 GLN A CA 1
ATOM 1162 C C . GLN A 1 145 ? 18.840 -44.711 27.746 1.00 46.78 145 GLN A C 1
ATOM 1164 O O . GLN A 1 145 ? 19.202 -45.430 28.671 1.00 46.78 145 GLN A O 1
ATOM 1169 N N . GLU A 1 146 ? 18.239 -45.202 26.658 1.00 39.00 146 GLU A N 1
ATOM 1170 C CA . GLU A 1 146 ? 18.566 -46.521 26.070 1.00 39.00 146 GLU A CA 1
ATOM 1171 C C . GLU A 1 146 ? 19.078 -46.309 24.620 1.00 39.00 146 GLU A C 1
ATOM 1173 O O . GLU A 1 146 ? 19.070 -45.163 24.158 1.00 39.00 146 GLU A O 1
ATOM 1178 N N . ARG A 1 147 ? 19.744 -47.303 23.992 1.00 46.28 147 ARG A N 1
ATOM 1179 C CA . ARG A 1 147 ? 21.060 -46.976 23.376 1.00 46.28 147 ARG A CA 1
ATOM 1180 C C . ARG A 1 147 ? 21.576 -47.741 22.136 1.00 46.28 147 ARG A C 1
ATOM 1182 O O . ARG A 1 147 ? 22.677 -47.413 21.695 1.00 46.28 147 ARG A O 1
ATOM 1189 N N . ASP A 1 148 ? 20.895 -48.761 21.626 1.00 44.53 148 ASP A N 1
ATOM 1190 C CA . ASP A 1 148 ? 21.460 -49.687 20.617 1.00 44.53 148 ASP A CA 1
ATOM 1191 C C . ASP A 1 148 ? 21.307 -49.174 19.165 1.00 44.53 148 ASP A C 1
ATOM 1193 O O . ASP A 1 148 ? 20.322 -48.510 18.859 1.00 44.53 148 ASP A O 1
ATOM 1197 N N . GLY A 1 149 ? 22.191 -49.442 18.192 1.00 41.62 149 GLY A N 1
ATOM 1198 C CA . GLY A 1 149 ? 23.497 -50.125 18.200 1.00 41.62 149 GLY A CA 1
ATOM 1199 C C . GLY A 1 149 ? 23.862 -50.653 16.789 1.00 41.62 149 GLY A C 1
ATOM 1200 O O . GLY A 1 149 ? 22.978 -51.185 16.126 1.00 41.62 149 GLY A O 1
ATOM 1201 N N . LYS A 1 150 ? 25.148 -50.572 16.374 1.00 43.91 150 LYS A N 1
ATOM 1202 C CA . LYS A 1 150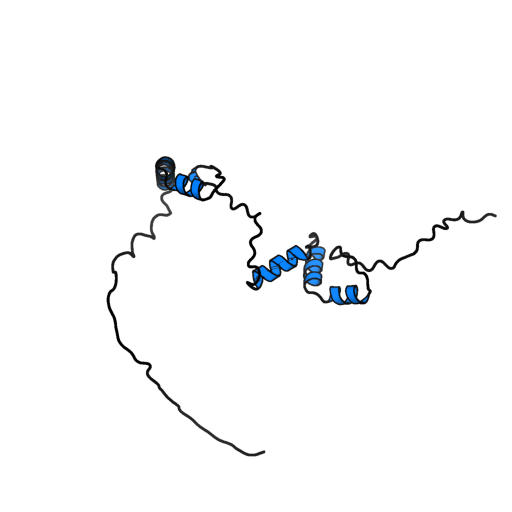 ? 25.735 -51.098 15.098 1.00 43.91 150 LYS A CA 1
ATOM 1203 C C . LYS A 1 150 ? 25.235 -50.439 13.777 1.00 43.91 150 LYS A C 1
ATOM 1205 O O . LYS A 1 150 ? 24.177 -49.831 13.753 1.00 43.91 150 LYS A O 1
ATOM 1210 N N . GLU A 1 151 ? 25.955 -50.460 12.645 1.00 42.16 151 GLU A N 1
ATOM 1211 C CA . GLU A 1 151 ? 27.265 -51.054 12.322 1.00 42.16 151 GLU A CA 1
ATOM 1212 C C . GLU A 1 151 ? 28.081 -50.178 11.342 1.00 42.16 151 GLU A C 1
ATOM 1214 O O . GLU A 1 151 ? 27.596 -49.212 10.764 1.00 42.16 151 GLU A O 1
ATOM 1219 N N . GLU A 1 152 ? 29.350 -50.545 11.239 1.00 43.03 152 GLU A N 1
ATOM 1220 C CA . GLU A 1 152 ? 30.537 -49.864 10.728 1.00 43.03 152 GLU A CA 1
ATOM 1221 C C . GLU A 1 152 ? 30.811 -50.071 9.210 1.00 43.03 152 GLU A C 1
ATOM 1223 O O . GLU A 1 152 ? 30.188 -50.919 8.577 1.00 43.03 152 GLU A O 1
ATOM 1228 N N . GLN A 1 153 ? 31.863 -49.397 8.710 1.00 47.03 153 GLN A N 1
ATOM 1229 C CA . GLN A 1 153 ? 32.676 -49.687 7.502 1.00 47.03 153 GLN A CA 1
ATOM 1230 C C . GLN A 1 153 ? 32.158 -49.263 6.107 1.00 47.03 153 GLN A C 1
ATOM 1232 O O . GLN A 1 153 ? 31.020 -49.515 5.719 1.00 47.03 153 GLN A O 1
ATOM 1237 N N . GLY A 1 154 ? 33.067 -48.641 5.336 1.00 45.31 154 GLY A N 1
ATOM 1238 C CA . GLY A 1 154 ? 32.879 -48.124 3.974 1.00 45.31 154 GLY A CA 1
ATOM 1239 C C . GLY A 1 154 ? 33.903 -47.047 3.628 1.00 45.31 154 GLY A C 1
ATOM 1240 O O . GLY A 1 154 ? 33.469 -46.007 3.092 1.00 45.31 154 GLY A O 1
#

Organism: NCBI:txid94617

InterPro domains:
  IPR003604 Matrin/U1-C-like, C2H2-type zinc finger [SM00451] (14-48)
  IPR003604 Matrin/U1-C-like, C2H2-type zinc finger [SM00451] (79-113)
  IPR013087 Zinc finger C2H2-type [PS00028] (84-106)
  IPR013087 Zinc finger C2H2-type [PS50157] (82-111)
  IPR022755 Zinc finger, double-stranded RNA binding [PF12171] (82-106)
  IPR036236 Zinc finger C2H2 superfamily [SSF57667] (70-116)
  IPR040025 Zinc finger protein 622/Rei1/Reh1 [PTHR13182] (16-132)

Sequence (154 aa):
IILRHFWNQEHTLAMVLTCVACACVFETSDAQRAHYKLEWHRVNLKRKVAGLSPLPEADYERRRAALLGEGGEQDPKIIDTLNCNVCRKNFSQQSLLDQHLRSKKHIQRQKAWEKAHPEQQKLEEEDAESEAPGVEGATCPPVRQERDGKEEQG

pLDDT: mean 71.66, std 21.25, range [31.14, 96.81]

Secondary structure (DSSP, 8-state):
----------------EEETTTTEEESSHHHHHHHTTSHHHHHHHHHHHTTPPPPPHHHHHHHHHHHHT------TT-----EETTTTEE-SSHHHHHHHHTSHHHHHHHHHHHTT--TT-SSSSS-------------PPP------------

Foldseek 3Di:
DDDDPDPPPPPPPPVFLDDPLAGDTDPDPVVSVVVCVDPLSVVSNVCVVVVHDRDHPVRVVCVVCVVVVNNPDDPPPPPPQLADPLVRDTDPDVVVSVVVCVDPVNVVSVVVVCVVPVPPPDDPPPDDDDDDDDDDDDDDDDDDDDDDDDDDDD